Protein 7PUZ (pdb70)

Sequence (148 aa):
IRAKSREVELTQQFLNEFNAFKAQLEKHSSEELASALKANEQALLAKQSNEVALLSMKQVEEFTKILSEKLDQERQGRLSKLEALNGSVQELAEAVDQVDTLVMKSEVLSQLSLLTTLLKNKLHAESSVKIDSELARLKTLCDILPLE

Secondary structure (DSSP, 8-state):
-HHHHHHHHHHHHHHHHHHHHHHHHHHHHHHHHHHHHHHHHHHHHHHHHHHHHHHHHHHHHHHHHHHHHHHHHHHHHHHHHHHHHHHHHHHHHHHHHH-SS--B-HHHHHHHHHHHHHHHHHT----SGGGTTHHHHHHHHHHS-B--

Foldseek 3Di:
DVVVVVVVVVVVVCVVVVVVVVVVVVVVVVVVVVVVVVVVVVVVVVVVVVVVVVVVVVVVVVVVVVVVVVCVVVVVVLVVLVVVLVVLVVVQVVVVVPDPDAWWDVVLVVVLVVLVVVLVVVPPDPDPSVCSVVSVVNVVSSVRTTDD

Organism: Lachancea thermotolerans (strain ATCC 56472 / CBS 6340 / NRRL Y-8284) (NCBI:txid559295)

InterPro domains:
  IPR019133 MICOS complex subunit MIC60 [PF09731] (192-521)
  IPR019133 MICOS complex subunit MIC60 [PTHR15415] (131-525)

Nearest PDB structures (foldseek):
  7puz-assembly1_A  TM=1.007E+00  e=2.134E-18  Lachancea thermotolerans CBS 6340

B-factor: mean 94.43, std 21.51, range [52.5, 163.54]

Radius of gyration: 43.24 Å; Cα contacts (8 Å, |Δi|>4): 40; chains: 1; bounding box: 38×50×133 Å

Structure (mmCIF, N/CA/C/O backbone):
data_7PUZ
#
_entry.id   7PUZ
#
_cell.length_a   54.194
_cell.length_b   54.194
_cell.length_c   134.042
_cell.angle_alpha   90.000
_cell.angle_beta   90.000
_cell.angle_gamma   90.000
#
_symmetry.space_group_name_H-M   'P 4 21 2'
#
loop_
_atom_site.group_PDB
_atom_site.id
_atom_site.type_symbol
_atom_site.label_atom_id
_atom_site.label_alt_id
_atom_site.label_comp_id
_atom_site.label_asym_id
_atom_site.label_entity_id
_atom_site.label_seq_id
_atom_site.pdbx_PDB_ins_code
_atom_site.Cartn_x
_atom_site.Cartn_y
_atom_site.Cartn_z
_atom_site.occupancy
_atom_site.B_iso_or_equiv
_atom_site.auth_seq_id
_atom_site.auth_comp_id
_atom_site.auth_asym_id
_atom_site.auth_atom_id
_atom_site.pdbx_PDB_model_num
ATOM 1 N N . ILE A 1 30 ? 67.200 26.475 -1.492 1.00 124.83 235 ILE A N 1
ATOM 2 C CA . ILE A 1 30 ? 66.701 27.803 -1.149 1.00 125.12 235 ILE A CA 1
ATOM 3 C C . ILE A 1 30 ? 65.489 27.696 -0.227 1.00 125.85 235 ILE A C 1
ATOM 4 O O . ILE A 1 30 ? 65.613 27.810 0.993 1.00 126.95 235 ILE A O 1
ATOM 6 N N . ARG A 1 31 ? 64.311 27.479 -0.823 1.00 118.10 236 ARG A N 1
ATOM 7 C CA . ARG A 1 31 ? 63.102 27.264 -0.034 1.00 115.49 236 ARG A CA 1
ATOM 8 C C . ARG A 1 31 ? 63.069 25.870 0.582 1.00 108.55 236 ARG A C 1
ATOM 9 O O . ARG A 1 31 ? 62.477 25.684 1.653 1.00 111.56 236 ARG A O 1
ATOM 11 N N . ALA A 1 32 ? 63.695 24.888 -0.074 1.00 97.61 237 ALA A N 1
ATOM 12 C CA . ALA A 1 32 ? 63.854 23.575 0.543 1.00 92.31 237 ALA A CA 1
ATOM 13 C C . ALA A 1 32 ? 64.674 23.672 1.825 1.00 87.11 237 ALA A C 1
ATOM 14 O O . ALA A 1 32 ? 64.339 23.045 2.838 1.00 92.45 237 ALA A O 1
ATOM 16 N N . LYS A 1 33 ? 65.746 24.470 1.808 1.00 82.03 238 LYS A N 1
ATOM 17 C CA . LYS A 1 33 ? 66.556 24.647 3.010 1.00 76.81 238 LYS A CA 1
ATOM 18 C C . LYS A 1 33 ? 65.802 25.427 4.081 1.00 78.51 238 LYS A C 1
ATOM 19 O O . LYS A 1 33 ? 65.934 25.136 5.276 1.00 78.31 238 LYS A O 1
ATOM 25 N N . SER A 1 34 ? 65.014 26.426 3.677 1.00 80.65 239 SER A N 1
ATOM 26 C CA . SER A 1 34 ? 64.205 27.165 4.640 1.00 84.39 239 SER A CA 1
ATOM 27 C C . SER A 1 34 ? 63.198 26.246 5.321 1.00 83.82 239 SER A C 1
ATOM 28 O O . SER A 1 34 ? 63.014 26.303 6.545 1.00 87.64 239 SER A O 1
ATOM 31 N N . ARG A 1 35 ? 62.557 25.372 4.544 1.00 79.78 240 ARG A N 1
ATOM 32 C CA . ARG A 1 35 ? 61.624 24.413 5.123 1.00 78.33 240 ARG A CA 1
ATOM 33 C C . ARG A 1 35 ? 62.345 23.413 6.017 1.00 76.73 240 ARG A C 1
ATOM 34 O O . ARG A 1 35 ? 61.821 23.023 7.068 1.00 79.50 240 ARG A O 1
ATOM 42 N N . GLU A 1 36 ? 63.548 22.985 5.619 1.00 71.76 241 GLU A N 1
ATOM 43 C CA . GLU A 1 36 ? 64.327 22.089 6.468 1.00 69.31 241 GLU A CA 1
ATOM 44 C C . GLU A 1 36 ? 64.639 22.739 7.807 1.00 66.65 241 GLU A C 1
ATOM 45 O O . GLU A 1 36 ? 64.534 22.093 8.854 1.00 67.22 241 GLU A O 1
ATOM 51 N N . VAL A 1 37 ? 65.022 24.016 7.794 1.00 64.08 242 VAL A N 1
ATOM 52 C CA . VAL A 1 37 ? 65.324 24.719 9.038 1.00 63.29 242 VAL A CA 1
ATOM 53 C C . VAL A 1 37 ? 64.074 24.848 9.902 1.00 66.55 242 VAL A C 1
ATOM 54 O O . VAL A 1 37 ? 64.116 24.619 11.119 1.00 66.93 242 VAL A O 1
ATOM 58 N N . GLU A 1 38 ? 62.942 25.211 9.291 1.00 68.38 243 GLU A N 1
ATOM 59 C CA . GLU A 1 38 ? 61.701 25.336 10.052 1.00 72.31 243 GLU A CA 1
ATOM 60 C C . GLU A 1 38 ? 61.325 24.009 10.707 1.00 68.52 243 GLU A C 1
ATOM 61 O O . GLU A 1 38 ? 60.988 23.958 11.900 1.00 68.62 243 GLU A O 1
ATOM 67 N N . LEU A 1 39 ? 61.404 22.915 9.945 1.00 64.51 244 LEU A N 1
ATOM 68 C CA . LEU A 1 39 ? 61.043 21.608 10.484 1.00 61.82 244 LEU A CA 1
ATOM 69 C C . LEU A 1 39 ? 62.033 21.145 11.551 1.00 60.10 244 LEU A C 1
ATOM 70 O O . LEU A 1 39 ? 61.635 20.525 12.544 1.00 60.95 244 LEU A O 1
ATOM 75 N N . THR A 1 40 ? 63.327 21.419 11.360 1.00 57.16 245 THR A N 1
ATOM 76 C CA . THR A 1 40 ? 64.315 21.074 12.377 1.00 57.78 245 THR A CA 1
ATOM 77 C C . THR A 1 40 ? 64.036 21.820 13.673 1.00 61.01 245 THR A C 1
ATOM 78 O O . THR A 1 40 ? 64.158 21.255 14.765 1.00 60.77 245 THR A O 1
ATOM 82 N N . GLN A 1 41 ? 63.645 23.088 13.566 1.00 64.94 246 GLN A N 1
ATOM 83 C CA . GLN A 1 41 ? 63.301 23.866 14.748 1.00 68.74 246 GLN A CA 1
ATOM 84 C C . GLN A 1 41 ? 62.096 23.266 15.464 1.00 70.60 246 GLN A C 1
ATOM 85 O O . GLN A 1 41 ? 62.099 23.101 16.696 1.00 70.72 246 GLN A O 1
ATOM 91 N N . GLN A 1 42 ? 61.048 22.938 14.700 1.00 72.34 247 GLN A N 1
ATOM 92 C CA . GLN A 1 42 ? 59.865 22.328 15.300 1.00 74.54 247 GLN A CA 1
ATOM 93 C C . GLN A 1 42 ? 60.213 21.015 15.988 1.00 69.48 247 GLN A C 1
ATOM 94 O O . GLN A 1 42 ? 59.744 20.748 17.101 1.00 71.79 247 GLN A O 1
ATOM 100 N N . PHE A 1 43 ? 61.037 20.185 15.345 1.00 64.98 248 PHE A N 1
ATOM 101 C CA . PHE A 1 43 ? 61.409 18.915 15.955 1.00 63.23 248 PHE A CA 1
ATOM 102 C C . PHE A 1 43 ? 62.260 19.126 17.199 1.00 62.48 248 PHE A C 1
ATOM 103 O O . PHE A 1 43 ? 62.120 18.385 18.174 1.00 63.57 248 PHE A O 1
ATOM 111 N N . LEU A 1 44 ? 63.147 20.122 17.187 1.00 60.81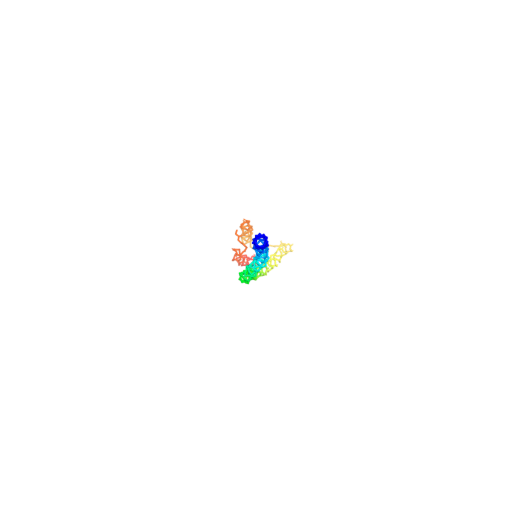 249 LEU A N 1
ATOM 112 C CA . LEU A 1 44 ? 63.937 20.419 18.377 1.00 60.54 249 LEU A CA 1
ATOM 113 C C . LEU A 1 44 ? 63.035 20.748 19.555 1.00 61.29 249 LEU A C 1
ATOM 114 O O . LEU A 1 44 ? 63.184 20.184 20.650 1.00 61.62 249 LEU A O 1
ATOM 119 N N . ASN A 1 45 ? 62.084 21.660 19.342 1.00 62.51 250 ASN A N 1
ATOM 120 C CA . ASN A 1 45 ? 61.201 22.059 20.433 1.00 63.62 250 ASN A CA 1
ATOM 121 C C . ASN A 1 45 ? 60.333 20.896 20.902 1.00 65.99 250 ASN A C 1
ATOM 122 O O . ASN A 1 45 ? 60.204 20.665 22.111 1.00 66.11 250 ASN A O 1
ATOM 127 N N . GLU A 1 46 ? 59.736 20.148 19.967 1.00 66.67 251 GLU A N 1
ATOM 128 C CA . GLU A 1 46 ? 58.909 19.014 20.367 1.00 69.06 251 GLU A CA 1
ATOM 129 C C . GLU A 1 46 ? 59.726 17.953 21.091 1.00 70.45 251 GLU A C 1
ATOM 130 O O . GLU A 1 46 ? 59.233 17.342 22.046 1.00 72.92 251 GLU A O 1
ATOM 136 N N . PHE A 1 47 ? 60.977 17.731 20.679 1.00 71.08 252 PHE A N 1
ATOM 137 C CA . PHE A 1 47 ? 61.785 16.711 21.333 1.00 73.24 252 PHE A CA 1
ATOM 138 C C . PHE A 1 47 ? 62.165 17.131 22.739 1.00 74.22 252 PHE A C 1
ATOM 139 O O . PHE A 1 47 ? 62.150 16.309 23.655 1.00 76.28 252 PHE A O 1
ATOM 147 N N . ASN A 1 48 ? 62.521 18.401 22.934 1.00 74.14 253 ASN A N 1
ATOM 148 C CA . ASN A 1 48 ? 62.854 18.832 24.286 1.00 77.04 253 ASN A CA 1
ATOM 149 C C . ASN A 1 48 ? 61.623 18.846 25.182 1.00 76.87 253 ASN A C 1
ATOM 150 O O . ASN A 1 48 ? 61.731 18.561 26.383 1.00 76.60 253 ASN A O 1
ATOM 155 N N . ALA A 1 49 ? 60.447 19.145 24.623 1.00 73.91 254 ALA A N 1
ATOM 156 C CA . ALA A 1 49 ? 59.220 19.039 25.405 1.00 72.31 254 ALA A CA 1
ATOM 157 C C . ALA A 1 49 ? 58.970 17.597 25.837 1.00 70.26 254 ALA A C 1
ATOM 158 O O . ALA A 1 49 ? 58.715 17.327 27.019 1.00 72.68 254 ALA A O 1
ATOM 160 N N . PHE A 1 50 ? 59.038 16.657 24.888 1.00 69.71 255 PHE A N 1
ATOM 161 C CA . PHE A 1 50 ? 58.870 15.244 25.218 1.00 71.61 255 PHE A CA 1
ATOM 162 C C . PHE A 1 50 ? 59.909 14.786 26.234 1.00 73.30 255 PHE A C 1
ATOM 163 O O . PHE A 1 50 ? 59.608 13.992 27.135 1.00 76.39 255 PHE A O 1
ATOM 171 N N . LYS A 1 51 ? 61.137 15.293 26.109 1.00 72.92 256 LYS A N 1
ATOM 172 C CA . LYS A 1 51 ? 62.222 14.892 26.995 1.00 74.22 256 LYS A CA 1
ATOM 173 C C . LYS A 1 51 ? 61.957 15.350 28.420 1.00 76.73 256 LYS A C 1
ATOM 174 O O . LYS A 1 51 ? 62.046 14.558 29.367 1.00 79.85 256 LYS A O 1
ATOM 180 N N . ALA A 1 52 ? 61.636 16.635 28.589 1.00 77.00 257 ALA A N 1
ATOM 181 C CA . ALA A 1 52 ? 61.311 17.142 29.916 1.00 78.01 257 ALA A CA 1
ATOM 182 C C . ALA A 1 52 ? 60.103 16.428 30.499 1.00 78.82 257 ALA A C 1
ATOM 183 O O . ALA A 1 52 ? 60.081 16.130 31.697 1.00 81.14 257 ALA A O 1
ATOM 185 N N . GLN A 1 53 ? 59.105 16.122 29.669 1.00 81.63 258 GLN A N 1
ATOM 186 C CA . GLN A 1 53 ? 57.916 15.440 30.163 1.00 86.53 258 GLN A CA 1
ATOM 187 C C . GLN A 1 53 ? 58.262 14.053 30.694 1.00 86.71 258 GLN A C 1
ATOM 188 O O . GLN A 1 53 ? 57.871 13.682 31.811 1.00 87.51 258 GLN A O 1
ATOM 194 N N . LEU A 1 54 ? 59.000 13.271 29.900 1.00 85.74 259 LEU A N 1
ATOM 195 C CA . LEU A 1 54 ? 59.368 11.920 30.312 1.00 85.77 259 LEU A CA 1
ATOM 196 C C . LEU A 1 54 ? 60.228 11.947 31.570 1.00 85.37 259 LEU A C 1
ATOM 197 O O . LEU A 1 54 ? 60.012 11.161 32.504 1.00 87.73 259 LEU A O 1
ATOM 202 N N . GLU A 1 55 ? 61.204 12.860 31.615 1.00 85.50 260 GLU A N 1
ATOM 203 C CA . GLU A 1 55 ? 62.074 12.942 32.782 1.00 88.36 260 GLU A CA 1
ATOM 204 C C . GLU A 1 55 ? 61.290 13.335 34.027 1.00 92.25 260 GLU A C 1
ATOM 205 O O . GLU A 1 55 ? 61.507 12.771 35.105 1.00 93.65 260 GLU A O 1
ATOM 211 N N . LYS A 1 56 ? 60.359 14.285 33.895 1.00 93.56 261 LYS A N 1
ATOM 212 C CA . LYS A 1 56 ? 59.579 14.711 35.049 1.00 96.33 261 LYS A CA 1
ATOM 213 C C . LYS A 1 56 ? 58.703 13.583 35.569 1.00 97.13 261 LYS A C 1
ATOM 214 O O . LYS A 1 56 ? 58.620 13.372 36.783 1.00 97.76 261 LYS A O 1
ATOM 220 N N . HIS A 1 57 ? 58.048 12.839 34.675 1.00 98.19 262 HIS A N 1
ATOM 221 C CA . HIS A 1 57 ? 57.185 11.759 35.147 1.00 100.82 262 HIS A CA 1
ATOM 222 C C . HIS A 1 57 ? 57.993 10.636 35.788 1.00 98.89 262 HIS A C 1
ATOM 223 O O . HIS A 1 57 ? 57.582 10.078 36.818 1.00 99.70 262 HIS A O 1
ATOM 230 N N . SER A 1 58 ? 59.149 10.301 35.207 1.00 94.81 263 SER A N 1
ATOM 231 C CA . SER A 1 58 ? 60.011 9.295 35.817 1.00 93.00 263 SER A CA 1
ATOM 232 C C . SER A 1 58 ? 60.457 9.733 37.207 1.00 93.11 263 SER A C 1
ATOM 233 O O . S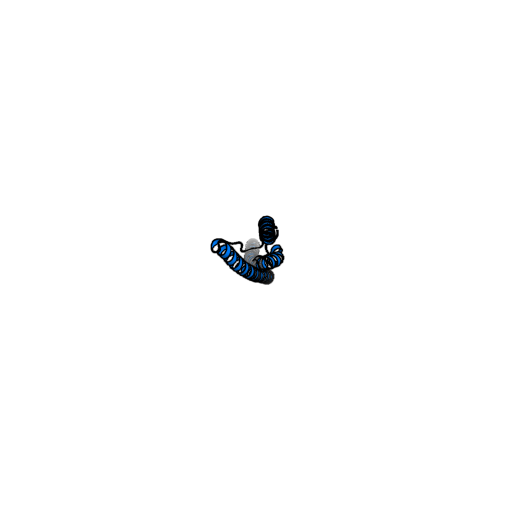ER A 1 58 ? 60.391 8.958 38.171 1.00 90.83 263 SER A O 1
ATOM 236 N N . SER A 1 59 ? 60.907 10.986 37.325 1.00 92.31 264 SER A N 1
ATOM 237 C CA . SER A 1 59 ? 61.355 11.506 38.610 1.00 94.16 264 SER A CA 1
ATOM 238 C C . SER A 1 59 ? 60.224 11.507 39.630 1.00 94.82 264 SER A C 1
ATOM 239 O O . SER A 1 59 ? 60.437 11.169 40.799 1.00 98.55 264 SER A O 1
ATOM 242 N N . GLU A 1 60 ? 59.005 11.849 39.203 1.00 99.10 265 GLU A N 1
ATOM 243 C CA . GLU A 1 60 ? 57.882 11.916 40.135 1.00 100.26 265 GLU A CA 1
ATOM 244 C C . GLU A 1 60 ? 57.491 10.532 40.642 1.00 103.23 265 GLU A C 1
ATOM 245 O O . GLU A 1 60 ? 57.253 10.346 41.844 1.00 106.04 265 GLU A O 1
ATOM 251 N N . GLU A 1 61 ? 57.405 9.545 39.746 1.00 105.29 266 GLU A N 1
ATOM 252 C CA . GLU A 1 61 ? 57.037 8.207 40.204 1.00 107.69 266 GLU A CA 1
ATOM 253 C C . GLU A 1 61 ? 58.128 7.609 41.089 1.00 107.14 266 GLU A C 1
ATOM 254 O O . GLU A 1 61 ? 57.829 6.950 42.100 1.00 106.21 266 GLU A O 1
ATOM 260 N N . LEU A 1 62 ? 59.401 7.850 40.749 1.00 105.82 267 LEU A N 1
ATOM 261 C CA . LEU A 1 62 ? 60.479 7.371 41.607 1.00 105.81 267 LEU A CA 1
ATOM 262 C C . LEU A 1 62 ? 60.445 8.066 42.961 1.00 103.65 267 LEU A C 1
ATOM 263 O O . LEU A 1 62 ? 60.747 7.451 43.989 1.00 106.98 267 LEU A O 1
ATOM 268 N N . ALA A 1 63 ? 60.072 9.348 42.984 1.00 101.52 268 ALA A N 1
ATOM 269 C CA . ALA A 1 63 ? 59.945 10.063 44.248 1.00 101.30 268 ALA A CA 1
ATOM 270 C C . ALA A 1 63 ? 58.832 9.475 45.104 1.00 101.50 268 ALA A C 1
ATOM 271 O O . ALA A 1 63 ? 58.992 9.332 46.320 1.00 103.30 268 ALA A O 1
ATOM 273 N N . SER A 1 64 ? 57.696 9.138 44.490 1.00 98.97 269 SER A N 1
ATOM 274 C CA . SER A 1 64 ? 56.620 8.490 45.238 1.00 97.60 269 SER A CA 1
ATOM 275 C C . SER A 1 64 ? 57.095 7.179 45.851 1.00 96.61 269 SER A C 1
ATOM 276 O O . SER A 1 64 ? 56.872 6.915 47.043 1.00 96.68 269 SER A O 1
ATOM 279 N N . ALA A 1 65 ? 57.763 6.346 45.048 1.00 94.93 270 ALA A N 1
ATOM 280 C CA . ALA A 1 65 ? 58.262 5.073 45.561 1.00 95.24 270 ALA A CA 1
ATOM 281 C C . ALA A 1 65 ? 59.261 5.285 46.696 1.00 94.02 270 ALA A C 1
ATOM 282 O O . ALA A 1 65 ? 59.173 4.637 47.747 1.00 94.29 270 ALA A O 1
ATOM 284 N N . LEU A 1 66 ? 60.209 6.209 46.511 1.00 92.91 271 LEU A N 1
ATOM 285 C CA . LEU A 1 66 ? 61.238 6.436 47.521 1.00 93.02 271 LEU A CA 1
ATOM 286 C C . LEU A 1 66 ? 60.650 7.016 48.802 1.00 95.08 271 LEU A C 1
ATOM 287 O O . LEU A 1 66 ? 61.109 6.691 49.902 1.00 96.19 271 LEU A O 1
ATOM 292 N N . LYS A 1 67 ? 59.636 7.874 48.685 1.00 96.63 272 LYS A N 1
ATOM 293 C CA . LYS A 1 67 ? 59.033 8.463 49.874 1.00 99.53 272 LYS A CA 1
ATOM 294 C C . LYS A 1 67 ? 58.250 7.419 50.659 1.00 97.71 272 LYS A C 1
ATOM 295 O O . LYS A 1 67 ? 58.349 7.351 51.892 1.00 94.47 272 LYS A O 1
ATOM 301 N N . ALA A 1 68 ? 57.467 6.590 49.961 1.00 96.58 273 ALA A N 1
ATOM 302 C CA . ALA A 1 68 ? 56.802 5.488 50.648 1.00 96.12 273 ALA A CA 1
ATOM 303 C C . ALA A 1 68 ? 57.814 4.547 51.292 1.00 94.47 273 ALA A C 1
ATOM 304 O O . ALA A 1 68 ? 57.570 4.023 52.385 1.00 96.90 273 ALA A O 1
ATOM 306 N N . ASN A 1 69 ? 58.967 4.347 50.650 1.00 95.68 274 ASN A N 1
ATOM 307 C CA . ASN A 1 69 ? 59.990 3.474 51.218 1.00 99.25 274 ASN A CA 1
ATOM 308 C C . ASN A 1 69 ? 60.605 4.081 52.474 1.00 103.79 274 ASN A C 1
ATOM 309 O O . ASN A 1 69 ? 60.827 3.379 53.468 1.00 108.81 274 ASN A O 1
ATOM 314 N N . GLU A 1 70 ? 60.885 5.387 52.451 1.00 106.69 275 GLU A N 1
ATOM 315 C CA . GLU A 1 70 ? 61.441 6.033 53.635 1.00 109.95 275 GLU A CA 1
ATOM 316 C C . GLU A 1 70 ? 60.442 6.023 54.784 1.00 110.84 275 GLU A C 1
ATOM 317 O O . GLU A 1 70 ? 60.831 5.854 55.947 1.00 111.27 275 GLU A O 1
ATOM 323 N N . GLN A 1 71 ? 59.149 6.156 54.477 1.00 109.51 276 GLN A N 1
ATOM 324 C CA . GLN A 1 71 ? 58.141 6.114 55.531 1.00 108.76 276 GLN A CA 1
ATOM 325 C C . GLN A 1 71 ? 58.005 4.710 56.107 1.00 106.17 276 GLN A C 1
ATOM 326 O O . GLN A 1 71 ? 57.869 4.546 57.325 1.00 105.14 276 GLN A O 1
ATOM 332 N N . ALA A 1 72 ? 58.050 3.685 55.251 1.00 105.02 277 ALA A N 1
ATOM 333 C CA . ALA A 1 72 ? 58.020 2.313 55.748 1.00 104.18 277 ALA A CA 1
ATOM 334 C C . ALA A 1 72 ? 59.239 2.013 56.610 1.00 99.11 277 ALA A C 1
ATOM 335 O O . ALA A 1 72 ? 59.132 1.324 57.633 1.00 102.53 277 ALA A O 1
ATOM 337 N N . LEU A 1 73 ? 60.406 2.530 56.219 1.00 95.27 278 LEU A N 1
ATOM 338 C CA . LEU A 1 73 ? 61.611 2.319 57.013 1.00 95.51 278 LEU A CA 1
ATOM 339 C C . LEU A 1 73 ? 61.510 3.013 58.368 1.00 95.30 278 LEU A C 1
ATOM 340 O O . LEU A 1 73 ? 61.894 2.439 59.397 1.00 98.80 278 LEU A O 1
ATOM 345 N N . LEU A 1 74 ? 61.002 4.249 58.385 1.00 92.62 279 LEU A N 1
ATOM 346 C CA . LEU A 1 74 ? 60.790 4.943 59.651 1.00 91.64 279 LEU A CA 1
ATOM 347 C C . LEU A 1 74 ? 59.812 4.182 60.535 1.00 93.90 279 LEU A C 1
ATOM 348 O O . LEU A 1 74 ? 60.013 4.085 61.751 1.00 92.42 279 LEU A O 1
ATOM 353 N N . ALA A 1 75 ? 58.752 3.627 59.941 1.00 93.41 280 ALA A N 1
ATOM 354 C CA . ALA A 1 75 ? 57.778 2.871 60.723 1.00 94.02 280 ALA A CA 1
ATOM 355 C C . ALA A 1 75 ? 58.393 1.602 61.303 1.00 96.06 280 ALA A C 1
ATOM 356 O O . ALA A 1 75 ? 58.127 1.249 62.458 1.00 96.51 280 ALA A O 1
ATOM 358 N N . LYS A 1 76 ? 59.220 0.905 60.518 1.00 99.44 281 LYS A N 1
ATOM 359 C CA . LYS A 1 76 ? 59.882 -0.295 61.025 1.00 103.23 281 LYS A CA 1
ATOM 360 C C . LYS A 1 76 ? 60.836 0.038 62.169 1.00 107.82 281 LYS A C 1
ATOM 361 O O . LYS A 1 76 ? 60.876 -0.675 63.182 1.00 109.07 281 LYS A O 1
ATOM 367 N N . GLN A 1 77 ? 61.610 1.117 62.029 1.00 108.89 282 GLN A N 1
ATOM 368 C CA . GLN A 1 77 ? 62.520 1.503 63.103 1.00 112.97 282 GLN A CA 1
ATOM 369 C C . GLN A 1 77 ? 61.754 1.945 64.347 1.00 110.21 282 GLN A C 1
ATOM 370 O O . GLN A 1 77 ? 62.178 1.674 65.480 1.00 111.82 282 GLN A O 1
ATOM 376 N N . SER A 1 78 ? 60.614 2.616 64.156 1.00 107.27 283 SER A N 1
ATOM 377 C CA . SER A 1 78 ? 59.757 2.966 65.285 1.00 104.73 283 SER A CA 1
ATOM 378 C C . SER A 1 78 ? 59.257 1.716 65.993 1.00 105.27 283 SER A C 1
ATOM 379 O O . SER A 1 78 ? 59.233 1.655 67.228 1.00 107.65 283 SER A O 1
ATOM 382 N N . ASN A 1 79 ? 58.844 0.708 65.221 1.00 106.04 284 ASN A N 1
ATOM 383 C CA . ASN A 1 79 ? 58.391 -0.542 65.819 1.00 107.21 284 ASN A CA 1
ATOM 384 C C . ASN A 1 79 ? 59.508 -1.211 66.607 1.00 109.03 284 ASN A C 1
ATOM 385 O O . ASN A 1 79 ? 59.268 -1.766 67.683 1.00 109.78 284 ASN A O 1
ATOM 390 N N . GLU A 1 80 ? 60.739 -1.165 66.092 1.00 109.67 285 GLU A N 1
ATOM 391 C CA . GLU A 1 80 ? 61.856 -1.783 66.805 1.00 111.85 285 GLU A CA 1
ATOM 392 C C . GLU A 1 80 ? 62.135 -1.067 68.126 1.00 109.33 285 GLU A C 1
ATOM 393 O O . GLU A 1 80 ? 62.324 -1.709 69.172 1.00 107.87 285 GLU A O 1
ATOM 399 N N . VAL A 1 81 ? 62.168 0.269 68.096 1.00 104.69 286 VAL A N 1
ATOM 400 C CA . VAL A 1 81 ? 62.390 1.034 69.323 1.00 102.84 286 VAL A CA 1
ATOM 401 C C . VAL A 1 81 ? 61.280 0.760 70.334 1.00 103.26 286 VAL A C 1
ATOM 402 O O . VAL A 1 81 ? 61.538 0.561 71.534 1.00 105.88 286 VAL A O 1
ATOM 406 N N . ALA A 1 82 ? 60.029 0.734 69.865 1.00 101.84 287 ALA A N 1
ATOM 407 C CA . ALA A 1 82 ? 58.908 0.456 70.757 1.00 102.67 287 ALA A CA 1
ATOM 408 C C . ALA A 1 82 ? 58.990 -0.956 71.324 1.00 106.65 287 ALA A C 1
ATOM 409 O O . ALA A 1 82 ? 58.653 -1.176 72.488 1.00 108.94 287 ALA A O 1
ATOM 411 N N . LEU A 1 83 ? 59.455 -1.920 70.526 1.00 113.24 288 LEU A N 1
ATOM 412 C CA . LEU A 1 83 ? 59.579 -3.293 71.007 1.00 111.62 288 LEU A CA 1
ATOM 413 C C . LEU A 1 83 ? 60.638 -3.398 72.100 1.00 112.93 288 LEU A C 1
ATOM 414 O O . LEU A 1 83 ? 60.458 -4.130 73.082 1.00 112.00 288 LEU A O 1
ATOM 419 N N . LEU A 1 84 ? 61.744 -2.666 71.954 1.00 113.15 289 LEU A N 1
ATOM 420 C CA . LEU A 1 84 ? 62.758 -2.650 73.010 1.00 113.37 289 LEU A CA 1
ATOM 421 C C . LEU A 1 84 ? 62.203 -2.033 74.293 1.00 109.71 289 LEU A C 1
ATOM 422 O O . LEU A 1 84 ? 62.266 -2.639 75.380 1.00 112.71 289 LEU A O 1
ATOM 427 N N . SER A 1 85 ? 61.650 -0.820 74.184 1.00 107.18 290 SER A N 1
ATOM 428 C CA . SER A 1 85 ? 61.054 -0.176 75.352 1.00 106.33 290 SER A CA 1
ATOM 429 C C . SER A 1 85 ? 59.952 -1.032 75.961 1.00 108.38 290 SER A C 1
ATOM 430 O O . SER A 1 85 ? 59.719 -0.977 77.176 1.00 108.66 290 SER A O 1
ATOM 433 N N . MET A 1 86 ? 59.293 -1.858 75.147 1.00 111.12 291 MET A N 1
ATOM 434 C CA . MET A 1 86 ? 58.200 -2.674 75.647 1.00 112.93 291 MET A CA 1
ATOM 435 C C . MET A 1 86 ? 58.687 -3.934 76.335 1.00 116.74 291 MET A C 1
ATOM 436 O O . MET A 1 86 ? 58.056 -4.379 77.292 1.00 115.11 291 MET A O 1
ATOM 441 N N . LYS A 1 87 ? 59.795 -4.517 75.880 1.00 120.15 292 LYS A N 1
ATOM 442 C CA . LYS A 1 87 ? 60.45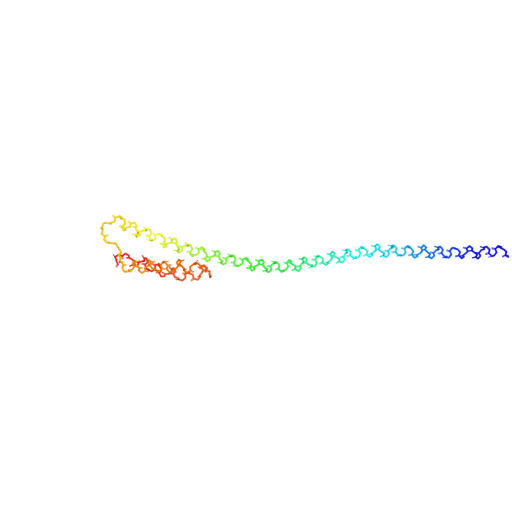1 -5.535 76.694 1.00 122.85 292 LYS A CA 1
ATOM 443 C C . LYS A 1 87 ? 60.803 -4.972 78.067 1.00 120.06 292 LYS A C 1
ATOM 444 O O . LYS A 1 87 ? 60.563 -5.619 79.099 1.00 121.08 292 LYS A O 1
ATOM 446 N N . GLN A 1 88 ? 61.330 -3.743 78.098 1.00 118.98 293 GLN A N 1
ATOM 447 C CA . GLN A 1 88 ? 61.662 -3.109 79.376 1.00 117.92 293 GLN A CA 1
ATOM 448 C C . GLN A 1 88 ? 60.429 -2.967 80.271 1.00 114.08 293 GLN A C 1
ATOM 449 O O . GLN A 1 88 ? 60.413 -3.430 81.425 1.00 114.97 293 GLN A O 1
ATOM 455 N N . VAL A 1 89 ? 59.390 -2.308 79.755 1.00 112.07 294 VAL A N 1
ATOM 456 C CA . VAL A 1 89 ? 58.185 -2.068 80.542 1.00 108.98 294 VAL A CA 1
ATOM 457 C C . VAL A 1 89 ? 57.501 -3.379 80.913 1.00 108.83 294 VAL A C 1
ATOM 458 O O . VAL A 1 89 ? 56.905 -3.491 81.990 1.00 111.21 294 VAL A O 1
ATOM 462 N N . GLU A 1 90 ? 57.587 -4.395 80.052 1.00 113.21 295 GLU A N 1
ATOM 463 C CA . GLU A 1 90 ? 57.017 -5.698 80.368 1.00 115.82 295 GLU A CA 1
ATOM 464 C C . GLU A 1 90 ? 57.714 -6.315 81.568 1.00 118.51 295 GLU A C 1
ATOM 465 O O . GLU A 1 90 ? 57.054 -6.820 82.484 1.00 116.53 295 GLU A O 1
ATOM 471 N N . GLU A 1 91 ? 59.049 -6.266 81.594 1.00 121.62 296 GLU A N 1
ATOM 472 C CA . GLU A 1 91 ? 59.770 -6.776 82.756 1.00 122.84 296 GLU A CA 1
ATOM 473 C C . GLU A 1 91 ? 59.379 -6.020 84.024 1.00 116.64 296 GLU A C 1
ATOM 474 O O . GLU A 1 91 ? 59.132 -6.635 85.072 1.00 115.55 296 GLU A O 1
ATOM 480 N N . PHE A 1 92 ? 59.316 -4.687 83.947 1.00 109.94 297 PHE A N 1
ATOM 481 C CA . PHE A 1 92 ? 58.948 -3.906 85.130 1.00 102.87 297 PHE A CA 1
ATOM 482 C C . PHE A 1 92 ? 57.567 -4.299 85.637 1.00 97.38 297 PHE A C 1
ATOM 483 O O . PHE A 1 92 ? 57.391 -4.631 86.819 1.00 97.93 297 PHE A O 1
ATOM 491 N N . THR A 1 93 ? 56.567 -4.252 84.754 1.00 94.99 298 THR A N 1
ATOM 492 C CA . THR A 1 93 ? 55.197 -4.519 85.172 1.00 93.14 298 THR A CA 1
ATOM 493 C C . THR A 1 93 ? 55.051 -5.954 85.674 1.00 94.19 298 THR A C 1
ATOM 494 O O . THR A 1 93 ? 54.289 -6.217 86.613 1.00 92.90 298 THR A O 1
ATOM 498 N N . LYS A 1 94 ? 55.831 -6.884 85.111 1.00 99.66 299 LYS A N 1
ATOM 499 C CA . LYS A 1 94 ? 55.759 -8.276 85.540 1.00 102.35 299 LYS A CA 1
ATOM 500 C C . LYS A 1 94 ? 56.309 -8.448 86.948 1.00 104.20 299 LYS A C 1
ATOM 501 O O . LYS A 1 94 ? 55.673 -9.093 87.793 1.00 106.66 299 LYS A O 1
ATOM 503 N N . ILE A 1 95 ? 57.500 -7.903 87.221 1.00 103.79 300 ILE A N 1
ATOM 504 C CA . ILE A 1 95 ? 58.043 -8.095 88.564 1.00 104.13 300 ILE A CA 1
ATOM 505 C C . ILE A 1 95 ? 57.196 -7.353 89.593 1.00 99.94 300 ILE A C 1
ATOM 506 O O . ILE A 1 95 ? 57.043 -7.825 90.726 1.00 96.54 300 ILE A O 1
ATOM 511 N N . LEU A 1 96 ? 56.586 -6.221 89.216 1.00 96.36 301 LEU A N 1
ATOM 512 C CA . LEU A 1 96 ? 55.701 -5.533 90.154 1.00 93.33 301 LEU A CA 1
ATOM 513 C C . LEU A 1 96 ? 54.474 -6.379 90.474 1.00 89.05 301 LEU A C 1
ATOM 514 O O . LEU A 1 96 ? 54.084 -6.514 91.644 1.00 88.50 301 LEU A O 1
ATOM 519 N N . SER A 1 97 ? 53.840 -6.946 89.442 1.00 89.32 302 SER A N 1
ATOM 520 C CA . SER A 1 97 ? 52.658 -7.767 89.675 1.00 90.26 302 SER A CA 1
ATOM 521 C C . SER A 1 97 ? 52.996 -9.004 90.500 1.00 94.56 302 SER A C 1
ATOM 522 O O . SER A 1 97 ? 52.225 -9.395 91.384 1.00 95.21 302 SER A O 1
ATOM 525 N N . GLU A 1 98 ? 54.152 -9.625 90.242 1.00 101.57 303 GLU A N 1
ATOM 526 C CA . GLU A 1 98 ? 54.549 -10.792 91.029 1.00 107.61 303 GLU A CA 1
ATOM 527 C C . GLU A 1 98 ? 54.817 -10.416 92.482 1.00 109.84 303 GLU A C 1
ATOM 528 O O . GLU A 1 98 ? 54.455 -11.162 93.400 1.00 110.95 303 GLU A O 1
ATOM 534 N N . LYS A 1 99 ? 55.449 -9.261 92.708 1.00 110.52 304 LYS A N 1
ATOM 535 C CA . LYS A 1 99 ? 55.686 -8.774 94.064 1.00 111.64 304 LYS A CA 1
ATOM 536 C C . LYS A 1 99 ? 54.373 -8.571 94.814 1.00 108.62 304 LYS A C 1
ATOM 537 O O . LYS A 1 99 ? 54.215 -9.013 95.963 1.00 107.71 304 LYS A O 1
ATOM 543 N N . LEU A 1 100 ? 53.414 -7.903 94.167 1.00 106.86 305 LEU A N 1
ATOM 544 C CA . LEU A 1 100 ? 52.125 -7.663 94.807 1.00 103.75 305 LEU A CA 1
ATOM 545 C C . LEU A 1 100 ? 51.386 -8.969 95.069 1.00 106.79 305 LEU A C 1
ATOM 546 O O . LEU A 1 100 ? 50.772 -9.135 96.126 1.00 105.61 305 LEU A O 1
ATOM 551 N N . ASP A 1 101 ? 51.439 -9.911 94.123 1.00 112.56 306 ASP A N 1
ATOM 552 C CA . ASP A 1 101 ? 50.781 -11.199 94.323 1.00 117.28 306 ASP A CA 1
ATOM 553 C C . ASP A 1 101 ? 51.386 -11.945 95.507 1.00 122.89 306 ASP A C 1
ATOM 554 O O . ASP A 1 101 ? 50.658 -12.502 96.339 1.00 122.72 306 ASP A O 1
ATOM 559 N N . GLN A 1 102 ? 52.718 -11.961 95.600 1.00 131.19 307 GLN A N 1
ATOM 560 C CA . GLN A 1 102 ? 53.393 -12.601 96.725 1.00 137.47 307 GLN A CA 1
ATOM 561 C C . GLN A 1 102 ? 52.935 -12.005 98.052 1.00 136.09 307 GLN A C 1
ATOM 562 O O . GLN A 1 102 ? 52.456 -12.723 98.944 1.00 136.23 307 GLN A O 1
ATOM 568 N N . GLU A 1 103 ? 53.077 -10.684 98.201 1.00 129.58 308 GLU A N 1
ATOM 569 C CA . GLU A 1 103 ? 52.741 -10.071 99.482 1.00 125.12 308 GLU A CA 1
ATOM 570 C C . GLU A 1 103 ? 51.252 -10.192 99.791 1.00 121.14 308 GLU A C 1
ATOM 571 O O . GLU A 1 103 ? 50.873 -10.354 100.960 1.00 123.13 308 GLU A O 1
ATOM 577 N N . ARG A 1 104 ? 50.399 -10.168 98.763 1.00 117.03 309 ARG A N 1
ATOM 578 C CA . ARG A 1 104 ? 48.967 -10.296 98.985 1.00 113.36 309 ARG A CA 1
ATOM 579 C C . ARG A 1 104 ? 48.609 -11.690 99.476 1.00 114.78 309 ARG A C 1
ATOM 580 O O . ARG A 1 104 ? 47.813 -11.833 100.408 1.00 113.20 309 ARG A O 1
ATOM 588 N N . GLN A 1 105 ? 49.178 -12.731 98.860 1.00 116.29 310 GLN A N 1
ATOM 589 C CA . GLN A 1 105 ? 48.931 -14.086 99.344 1.00 116.85 310 GLN A CA 1
ATOM 590 C C . GLN A 1 105 ? 49.432 -14.259 100.771 1.00 114.88 310 GLN A C 1
ATOM 591 O O . GLN A 1 105 ? 48.771 -14.902 101.596 1.00 116.46 310 GLN A O 1
ATOM 597 N N . GLY A 1 106 ? 50.593 -13.679 101.088 1.00 115.99 311 GLY A N 1
ATOM 598 C CA . GLY A 1 106 ? 51.105 -13.789 102.448 1.00 113.60 311 GLY A CA 1
ATOM 599 C C . GLY A 1 106 ? 50.183 -13.150 103.472 1.00 109.63 311 GLY A C 1
ATOM 600 O O . GLY A 1 106 ? 49.840 -13.760 104.498 1.00 108.43 311 GLY A O 1
ATOM 601 N N . ARG A 1 107 ? 49.761 -11.910 103.207 1.00 106.80 312 ARG A N 1
ATOM 602 C CA . ARG A 1 107 ? 48.899 -11.232 104.166 1.00 102.68 312 ARG A CA 1
ATOM 603 C C . ARG A 1 107 ? 47.505 -11.851 104.199 1.00 95.06 312 ARG A C 1
ATOM 604 O O . ARG A 1 107 ? 46.849 -11.823 105.245 1.00 93.04 312 ARG A O 1
ATOM 612 N N . LEU A 1 108 ? 47.059 -12.470 103.100 1.00 91.60 313 LEU A N 1
ATOM 613 C CA . LEU A 1 108 ? 45.807 -13.221 103.134 1.00 87.62 313 LEU A CA 1
ATOM 614 C C . LEU A 1 108 ? 45.929 -14.459 104.014 1.00 88.41 313 LEU A C 1
ATOM 615 O O . LEU A 1 108 ? 44.988 -14.816 104.732 1.00 88.36 313 LEU A O 1
ATOM 620 N N . SER A 1 109 ? 47.082 -15.128 103.970 1.00 92.26 314 SER A N 1
ATOM 621 C CA . SER A 1 109 ? 47.295 -16.282 104.835 1.00 94.66 314 SER A CA 1
ATOM 622 C C . SER A 1 109 ? 47.270 -15.872 106.301 1.00 93.88 314 SER A C 1
ATOM 623 O O . SER A 1 109 ? 46.629 -16.532 107.137 1.00 91.80 314 SER A O 1
ATOM 626 N N . LYS A 1 110 ? 47.954 -14.772 106.629 1.00 93.81 315 LYS A N 1
ATOM 627 C CA . LYS A 1 110 ? 47.909 -14.271 108.003 1.00 91.86 315 LYS A CA 1
ATOM 628 C C . LYS A 1 110 ? 46.487 -13.890 108.407 1.00 88.99 315 LYS A C 1
ATOM 629 O O . LYS A 1 110 ? 46.052 -14.175 109.533 1.00 90.41 315 LYS A O 1
ATOM 635 N N . LEU A 1 111 ? 45.743 -13.251 107.497 1.00 90.83 316 LEU A N 1
ATOM 636 C CA . LEU A 1 111 ? 44.362 -12.878 107.788 1.00 89.70 316 LEU A CA 1
ATOM 637 C C . LEU A 1 111 ? 43.503 -14.102 108.066 1.00 94.08 316 LEU A C 1
ATOM 638 O O . LEU A 1 111 ? 42.632 -14.070 108.942 1.00 91.69 316 LEU A O 1
ATOM 643 N N . GLU A 1 112 ? 43.724 -15.187 107.325 1.00 99.45 317 GLU A N 1
ATOM 644 C CA . GLU A 1 112 ? 42.912 -16.381 107.531 1.00 103.71 317 GLU A CA 1
ATOM 645 C C . GLU A 1 112 ? 43.244 -17.069 108.849 1.00 98.89 317 GLU A C 1
ATOM 646 O O . GLU A 1 112 ? 42.340 -17.556 109.537 1.00 96.70 317 GLU A O 1
ATOM 652 N N . ALA A 1 113 ? 44.524 -17.107 109.226 1.00 95.67 318 ALA A N 1
ATOM 653 C CA . ALA A 1 113 ? 44.873 -17.616 110.552 1.00 90.57 318 ALA A CA 1
ATOM 654 C C . ALA A 1 113 ? 44.211 -16.782 111.649 1.00 84.99 318 ALA A C 1
ATOM 655 O O . ALA A 1 113 ? 43.630 -17.323 112.610 1.00 88.13 318 ALA A O 1
ATOM 657 N N . LEU A 1 114 ? 44.278 -15.453 111.512 1.00 78.24 319 LEU A N 1
ATOM 658 C CA . LEU A 1 114 ? 43.647 -14.564 112.482 1.00 71.37 319 LEU A CA 1
ATOM 659 C C . LEU A 1 114 ? 42.148 -14.819 112.573 1.00 70.71 319 LEU A C 1
ATOM 660 O O . LEU A 1 114 ? 41.591 -14.926 113.671 1.00 66.50 319 LEU A O 1
ATOM 665 N N . ASN A 1 115 ? 41.478 -14.895 111.421 1.00 71.62 320 ASN A N 1
ATOM 666 C CA . ASN A 1 115 ? 40.039 -15.127 111.410 1.00 71.38 320 ASN A CA 1
ATOM 667 C C . ASN A 1 115 ? 39.694 -16.470 112.039 1.00 71.42 320 ASN A C 1
ATOM 668 O O . ASN A 1 115 ? 38.713 -16.578 112.781 1.00 72.25 320 ASN A O 1
ATOM 673 N N . GLY A 1 116 ? 40.490 -17.502 111.769 1.00 74.23 321 GLY A N 1
ATOM 674 C CA . GLY A 1 116 ? 40.270 -18.783 112.408 1.00 75.25 321 GLY A CA 1
ATOM 675 C C . GLY A 1 116 ? 40.271 -18.681 113.919 1.00 76.47 321 GLY A C 1
ATOM 676 O O . GLY A 1 116 ? 39.321 -19.120 114.580 1.00 76.46 321 GLY A O 1
ATOM 677 N N . SER A 1 117 ? 41.321 -18.078 114.483 1.00 78.68 322 SER A N 1
ATOM 678 C CA . SER A 1 117 ? 41.385 -18.020 115.943 1.00 78.36 322 SER A CA 1
ATOM 679 C C . SER A 1 117 ? 40.324 -17.085 116.520 1.00 76.25 322 SER A C 1
ATOM 680 O O . SER A 1 117 ? 39.803 -17.337 117.615 1.00 74.58 322 SER A O 1
ATOM 683 N N . VAL A 1 118 ? 39.965 -16.025 115.794 1.00 75.21 323 VAL A N 1
ATOM 684 C CA . VAL A 1 118 ? 38.938 -15.106 116.280 1.00 73.58 323 VAL A CA 1
ATOM 685 C C . VAL A 1 118 ? 37.584 -15.803 116.334 1.00 75.91 323 VAL A C 1
ATOM 686 O O . VAL A 1 118 ? 36.843 -15.684 117.319 1.00 73.32 323 VAL A O 1
ATOM 690 N N . GLN A 1 119 ? 37.236 -16.530 115.268 1.00 82.30 324 GLN A N 1
ATOM 691 C CA . GLN A 1 119 ? 36.002 -17.308 115.271 1.00 86.14 324 GLN A CA 1
ATOM 692 C C . GLN A 1 119 ? 36.010 -18.336 116.392 1.00 85.13 324 GLN A C 1
ATOM 693 O O . GLN A 1 119 ? 34.994 -18.537 117.069 1.00 80.92 324 GLN A O 1
ATOM 699 N N . GLU A 1 120 ? 37.154 -18.992 116.607 1.00 86.90 325 GLU A N 1
ATOM 700 C CA . GLU A 1 120 ? 37.263 -19.974 117.681 1.00 87.09 325 GLU A CA 1
ATOM 701 C C . GLU A 1 120 ? 36.941 -19.343 119.034 1.00 76.16 325 GLU A C 1
ATOM 702 O O . GLU A 1 120 ? 36.134 -19.871 119.810 1.00 76.21 325 GLU A O 1
ATOM 708 N N . LEU A 1 121 ? 37.546 -18.187 119.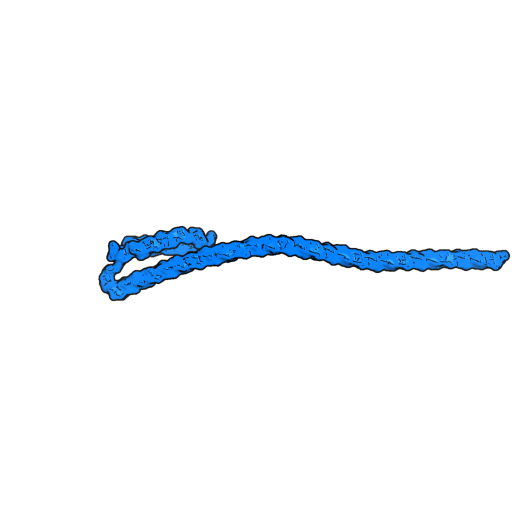315 1.00 70.95 326 LEU A N 1
ATOM 709 C CA . LEU A 1 121 ? 37.341 -17.538 120.609 1.00 64.51 326 LEU A CA 1
ATOM 710 C C . LEU A 1 121 ? 35.909 -17.046 120.767 1.00 63.34 326 LEU A C 1
ATOM 711 O O . LEU A 1 121 ? 35.310 -17.177 121.843 1.00 61.97 326 LEU A O 1
ATOM 716 N N . ALA A 1 122 ? 35.344 -16.460 119.709 1.00 64.12 327 ALA A N 1
ATOM 717 C CA . ALA A 1 122 ? 33.972 -15.973 119.795 1.00 63.20 327 ALA A CA 1
ATOM 718 C C . ALA A 1 122 ? 33.000 -17.121 120.028 1.00 66.80 327 ALA A C 1
ATOM 719 O O . ALA A 1 122 ? 32.045 -16.992 120.804 1.00 63.05 327 ALA A O 1
ATOM 721 N N . GLU A 1 123 ? 33.237 -18.261 119.375 1.00 74.64 328 GLU A N 1
ATOM 722 C CA . GLU A 1 123 ? 32.412 -19.435 119.628 1.00 80.51 328 GLU A CA 1
ATOM 723 C C . GLU A 1 123 ? 32.566 -19.914 121.062 1.00 75.46 328 GLU A C 1
ATOM 724 O O . GLU A 1 123 ? 31.595 -20.364 121.678 1.00 77.23 328 GLU A O 1
ATOM 730 N N . ALA A 1 124 ? 33.781 -19.843 121.607 1.00 73.76 329 ALA A N 1
ATOM 731 C CA . ALA A 1 124 ? 33.969 -20.226 123.002 1.00 70.87 329 ALA A CA 1
ATOM 732 C C . ALA A 1 124 ? 33.174 -19.316 123.930 1.00 70.02 329 ALA A C 1
ATOM 733 O O . ALA A 1 124 ? 32.585 -19.776 124.916 1.00 67.05 329 ALA A O 1
ATOM 735 N N . VAL A 1 125 ? 33.137 -18.021 123.620 1.00 71.84 330 VAL A N 1
ATOM 736 C CA . VAL A 1 125 ? 32.322 -17.092 124.400 1.00 70.92 330 VAL A CA 1
ATOM 737 C C . VAL A 1 125 ? 30.848 -17.456 124.292 1.00 75.14 330 VAL A C 1
ATOM 738 O O . VAL A 1 125 ? 30.111 -17.434 125.285 1.00 77.80 330 VAL A O 1
ATOM 742 N N . ASP A 1 126 ? 30.395 -17.787 123.082 1.00 82.11 331 ASP A N 1
ATOM 743 C CA . ASP A 1 126 ? 28.979 -18.075 122.873 1.00 89.79 331 ASP A CA 1
ATOM 744 C C . ASP A 1 126 ? 28.566 -19.409 123.491 1.00 91.97 331 ASP A C 1
ATOM 745 O O . ASP A 1 126 ? 27.397 -19.586 123.852 1.00 91.25 331 ASP A O 1
ATOM 750 N N . GLN A 1 127 ? 29.502 -20.349 123.627 1.00 92.15 332 GLN A N 1
ATOM 751 C CA . GLN A 1 127 ? 29.216 -21.696 124.112 1.00 93.97 332 GLN A CA 1
ATOM 752 C C . GLN A 1 127 ? 29.243 -21.786 125.632 1.00 86.73 332 GLN A C 1
ATOM 753 O O . GLN A 1 127 ? 28.329 -22.348 126.243 1.00 86.18 332 GLN A O 1
ATOM 759 N N . VAL A 1 128 ? 30.290 -21.261 126.245 1.00 105.60 333 VAL A N 1
ATOM 760 C CA . VAL A 1 128 ? 30.450 -21.334 127.690 1.00 103.99 333 VAL A CA 1
ATOM 761 C C . VAL A 1 128 ? 29.638 -20.222 128.339 1.00 101.06 333 VAL A C 1
ATOM 762 O O . VAL A 1 128 ? 29.499 -19.129 127.781 1.00 98.85 333 VAL A O 1
ATOM 766 N N . ASP A 1 129 ? 29.075 -20.507 129.511 1.00 103.89 334 ASP A N 1
ATOM 767 C CA . ASP A 1 129 ? 28.307 -19.530 130.272 1.00 101.98 334 ASP A CA 1
ATOM 768 C C . ASP A 1 129 ? 29.166 -18.723 131.239 1.00 95.38 334 ASP A C 1
ATOM 769 O O . ASP A 1 129 ? 28.643 -17.835 131.918 1.00 94.06 334 ASP A O 1
ATOM 774 N N . THR A 1 130 ? 30.458 -19.011 131.328 1.00 93.75 335 THR A N 1
ATOM 775 C CA . THR A 1 130 ? 31.370 -18.272 132.188 1.00 90.67 335 THR A CA 1
ATOM 776 C C . THR A 1 130 ? 32.397 -17.527 131.342 1.00 87.00 335 THR A C 1
ATOM 777 O O . THR A 1 130 ? 32.490 -17.715 130.125 1.00 86.85 335 THR A O 1
ATOM 781 N N . LEU A 1 131 ? 33.173 -16.674 132.012 1.00 82.54 336 LEU A N 1
ATOM 782 C CA . LEU A 1 131 ? 34.156 -15.841 131.332 1.00 78.96 336 LEU A CA 1
ATOM 783 C C . LEU A 1 131 ? 35.154 -16.694 130.555 1.00 78.97 336 LEU A C 1
ATOM 784 O O . LEU A 1 131 ? 35.503 -17.809 130.957 1.00 81.08 336 LEU A O 1
ATOM 789 N N . VAL A 1 132 ? 35.616 -16.154 129.427 1.00 77.24 337 VAL A N 1
ATOM 790 C CA . VAL A 1 132 ? 36.485 -16.892 128.517 1.00 78.59 337 VAL A CA 1
ATOM 791 C C . VAL A 1 132 ? 37.747 -16.092 128.216 1.00 80.10 337 VAL A C 1
ATOM 792 O O . VAL A 1 132 ? 38.831 -16.665 128.055 1.00 86.64 337 VAL A O 1
ATOM 796 N N . MET A 1 133 ? 37.630 -14.766 128.151 1.00 80.57 338 MET A N 1
ATOM 797 C CA . MET A 1 133 ? 38.743 -13.931 127.724 1.00 83.87 338 MET A CA 1
ATOM 798 C C . MET A 1 133 ? 38.968 -12.786 128.699 1.00 81.65 338 MET A C 1
ATOM 799 O O . MET A 1 133 ? 38.044 -12.331 129.380 1.00 78.35 338 MET A O 1
ATOM 804 N N . LYS A 1 134 ? 40.214 -12.318 128.737 1.00 84.22 339 LYS A N 1
ATOM 805 C CA . LYS A 1 134 ? 40.575 -11.135 129.508 1.00 85.47 339 LYS A CA 1
ATOM 806 C C . LYS A 1 134 ? 39.971 -9.896 128.856 1.00 83.33 339 LYS A C 1
ATOM 807 O O . LYS A 1 134 ? 40.281 -9.586 127.701 1.00 82.05 339 LYS A O 1
ATOM 813 N N . SER A 1 135 ? 39.112 -9.185 129.593 1.00 88.39 340 SER A N 1
ATOM 814 C CA . SER A 1 135 ? 38.382 -8.067 129.002 1.00 93.34 340 SER A CA 1
ATOM 815 C C . SER A 1 135 ? 39.314 -6.920 128.624 1.00 96.81 340 SER A C 1
ATOM 816 O O . SER A 1 135 ? 39.046 -6.192 127.662 1.00 98.29 340 SER A O 1
ATOM 819 N N . GLU A 1 136 ? 40.409 -6.738 129.368 1.00 97.44 341 GLU A N 1
ATOM 820 C CA . GLU A 1 136 ? 41.382 -5.708 129.015 1.00 98.95 341 GLU A CA 1
ATOM 821 C C . GLU A 1 136 ? 41.995 -5.988 127.648 1.00 93.91 341 GLU A C 1
ATOM 822 O O . GLU A 1 136 ? 42.0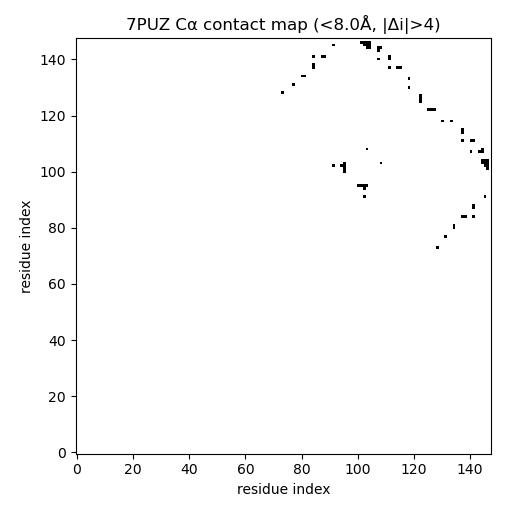16 -5.115 126.768 1.00 96.81 341 GLU A O 1
ATOM 828 N N . VAL A 1 137 ? 42.497 -7.211 127.455 1.00 87.43 342 VAL A N 1
ATOM 829 C CA . VAL A 1 137 ? 43.074 -7.602 126.173 1.00 81.36 342 VAL A CA 1
ATOM 830 C C . VAL A 1 137 ? 42.026 -7.525 125.070 1.00 76.91 342 VAL A C 1
ATOM 831 O O . VAL A 1 137 ? 42.326 -7.124 123.940 1.00 76.53 342 VAL A O 1
ATOM 835 N N . LEU A 1 138 ? 40.780 -7.896 125.380 1.00 73.09 343 LEU A N 1
ATOM 836 C CA . LEU A 1 138 ? 39.727 -7.868 124.366 1.00 68.49 343 LEU A CA 1
ATOM 837 C C . LEU A 1 138 ? 39.446 -6.445 123.900 1.00 67.13 343 LEU A C 1
ATOM 838 O O . LEU A 1 138 ? 39.331 -6.185 122.697 1.00 66.74 343 LEU A O 1
ATOM 843 N N . SER A 1 139 ? 39.326 -5.510 124.847 1.00 70.81 344 SER A N 1
ATOM 844 C CA . SER A 1 139 ? 39.092 -4.114 124.495 1.00 73.21 344 SER A CA 1
ATOM 845 C C . SER A 1 139 ? 40.270 -3.535 123.720 1.00 75.77 344 SER A C 1
ATOM 846 O O . SER A 1 139 ? 40.083 -2.789 122.751 1.00 76.00 344 SER A O 1
ATOM 849 N N . GLN A 1 140 ? 41.496 -3.872 124.133 1.00 79.05 345 GLN A N 1
ATOM 850 C CA . GLN A 1 140 ? 42.670 -3.378 123.419 1.00 81.30 345 GLN A CA 1
ATOM 851 C C . GLN A 1 140 ? 42.704 -3.897 121.985 1.00 76.43 345 GLN A C 1
ATOM 852 O O . GLN A 1 140 ? 42.934 -3.129 121.042 1.00 79.76 345 GLN A O 1
ATOM 858 N N . LEU A 1 141 ? 42.465 -5.199 121.803 1.00 74.12 346 LEU A N 1
ATOM 859 C CA . LEU A 1 141 ? 42.435 -5.790 120.469 1.00 69.58 346 LEU A CA 1
ATOM 860 C C . LEU A 1 141 ? 41.316 -5.202 119.615 1.00 66.69 346 LEU A C 1
ATOM 861 O O . LEU A 1 141 ? 41.515 -4.952 118.420 1.00 65.93 346 LEU A O 1
ATOM 866 N N . SER A 1 142 ? 40.144 -4.960 120.210 1.00 63.17 347 SER A N 1
ATOM 867 C CA . SER A 1 142 ? 39.032 -4.368 119.472 1.00 59.23 347 SER A CA 1
ATOM 868 C C . SER A 1 142 ? 39.386 -2.966 118.982 1.00 59.39 347 SER A C 1
ATOM 869 O O . SER A 1 142 ? 39.201 -2.636 117.800 1.00 59.08 347 SER A O 1
ATOM 872 N N . LEU A 1 143 ? 39.902 -2.122 119.882 1.00 57.92 348 LEU A N 1
ATOM 873 C CA . LEU A 1 143 ? 40.273 -0.767 119.483 1.00 58.99 348 LEU A CA 1
ATOM 874 C C . LEU A 1 143 ? 41.396 -0.779 118.451 1.00 60.52 348 LEU A C 1
ATOM 875 O O . LEU A 1 143 ? 41.436 0.075 117.557 1.00 65.37 348 LEU A O 1
ATOM 880 N N . LEU A 1 144 ? 42.320 -1.737 118.557 1.00 61.51 349 LEU A N 1
ATOM 881 C CA . LEU A 1 144 ? 43.380 -1.838 117.560 1.00 62.78 349 LEU A CA 1
ATOM 882 C C . LEU A 1 144 ? 42.812 -2.208 116.198 1.00 64.35 349 LEU A C 1
ATOM 883 O O . LEU A 1 144 ? 43.218 -1.647 115.174 1.00 65.95 349 LEU A O 1
ATOM 888 N N . THR A 1 145 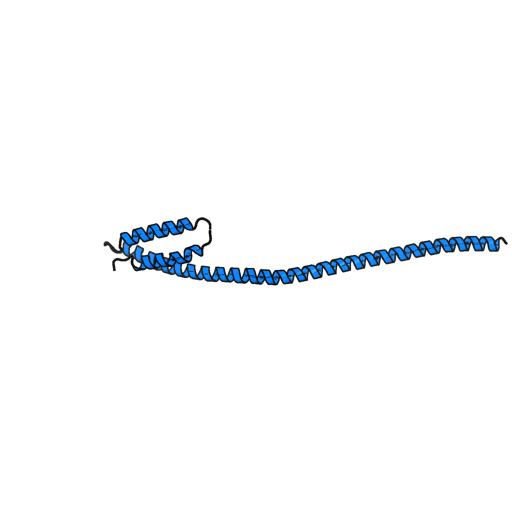? 41.869 -3.151 116.167 1.00 63.08 350 THR A N 1
ATOM 889 C CA . THR A 1 145 ? 41.215 -3.487 114.909 1.00 62.44 350 THR A CA 1
ATOM 890 C C . THR A 1 145 ? 40.526 -2.270 114.313 1.00 63.71 350 THR A C 1
ATOM 891 O O . THR A 1 145 ? 40.571 -2.052 113.097 1.00 63.96 350 THR A O 1
ATOM 895 N N . THR A 1 146 ? 39.887 -1.462 115.157 1.00 63.33 351 THR A N 1
ATOM 896 C CA . THR A 1 146 ? 39.213 -0.266 114.656 1.00 63.65 351 THR A CA 1
ATOM 897 C C . THR A 1 146 ? 40.213 0.723 114.065 1.00 65.36 351 THR A C 1
ATOM 898 O O . THR A 1 146 ? 40.022 1.227 112.948 1.00 65.31 351 THR A O 1
ATOM 902 N N . LEU A 1 147 ? 41.281 1.019 114.811 1.00 67.16 352 LEU A N 1
ATOM 903 C CA . LEU A 1 147 ? 42.350 1.879 114.310 1.00 70.47 352 LEU A CA 1
ATOM 904 C C . LEU A 1 147 ? 42.863 1.393 112.960 1.00 72.38 352 LEU A C 1
ATOM 905 O O . LEU A 1 147 ? 43.030 2.182 112.021 1.00 74.89 352 LEU A O 1
ATOM 910 N N . LEU A 1 148 ? 43.105 0.084 112.846 1.00 72.24 353 LEU A N 1
ATOM 911 C CA . LEU A 1 148 ? 43.659 -0.470 111.614 1.00 73.47 353 LEU A CA 1
ATOM 912 C C . LEU A 1 148 ? 42.675 -0.344 110.457 1.00 75.00 353 LEU A C 1
ATOM 913 O O . LEU A 1 148 ? 43.049 0.074 109.356 1.00 76.15 353 LEU A O 1
ATOM 918 N N . LYS A 1 149 ? 41.411 -0.702 110.686 1.00 72.00 354 LYS A N 1
ATOM 919 C CA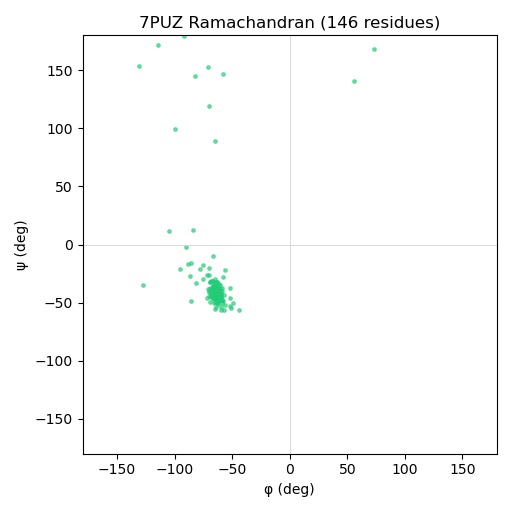 . LYS A 1 149 ? 40.409 -0.589 109.632 1.00 73.02 354 LYS A CA 1
ATOM 920 C C . LYS A 1 149 ? 40.236 0.852 109.174 1.00 78.16 354 LYS A C 1
ATOM 921 O O . LYS A 1 149 ? 39.982 1.100 107.989 1.00 80.13 354 LYS A O 1
ATOM 927 N N . ASN A 1 150 ? 40.383 1.815 110.085 1.00 81.39 355 ASN A N 1
ATOM 928 C CA . ASN A 1 150 ? 40.196 3.212 109.713 1.00 85.61 355 ASN A CA 1
ATOM 929 C C . ASN A 1 150 ? 41.450 3.854 109.134 1.00 88.55 355 ASN A C 1
ATOM 930 O O . ASN A 1 150 ? 41.353 4.919 108.513 1.00 92.78 355 ASN A O 1
ATOM 935 N N . LYS A 1 151 ? 42.622 3.247 109.321 1.00 88.68 356 LYS A N 1
ATOM 936 C CA . LYS A 1 151 ? 43.791 3.690 108.569 1.00 92.25 356 LYS A CA 1
ATOM 937 C C . LYS A 1 151 ? 43.749 3.216 107.123 1.00 98.52 356 LYS A C 1
ATOM 938 O O . LYS A 1 151 ? 44.465 3.770 106.280 1.00 101.03 356 LYS A O 1
ATOM 944 N N . LEU A 1 152 ? 42.927 2.210 106.822 1.00 103.59 357 LEU A N 1
ATOM 945 C CA . LEU A 1 152 ? 42.850 1.614 105.495 1.00 109.34 357 LEU A CA 1
ATOM 946 C C . LEU A 1 152 ? 41.931 2.366 104.553 1.00 114.91 357 LEU A C 1
ATOM 947 O O . LEU A 1 152 ? 41.581 1.827 103.499 1.00 119.56 357 LEU A O 1
ATOM 952 N N . HIS A 1 153 ? 41.513 3.572 104.908 1.00 134.00 358 HIS A N 1
ATOM 953 C CA . HIS A 1 153 ? 40.710 4.409 104.028 1.00 135.68 358 HIS A CA 1
ATOM 954 C C . HIS A 1 153 ? 41.643 5.423 103.379 1.00 140.63 358 HIS A C 1
ATOM 955 O O . HIS A 1 153 ? 41.998 6.432 103.996 1.00 141.72 358 HIS A O 1
ATOM 962 N N . ALA A 1 154 ? 42.044 5.137 102.141 1.00 141.74 359 ALA A N 1
ATOM 963 C CA . ALA A 1 154 ? 43.092 5.873 101.439 1.00 145.99 359 ALA A CA 1
ATOM 964 C C . ALA A 1 154 ? 44.389 5.875 102.244 1.00 143.60 359 ALA A C 1
ATOM 965 O O . ALA A 1 154 ? 44.988 4.825 102.482 1.00 140.40 359 ALA A O 1
ATOM 967 N N . GLU A 1 157 ? 47.318 5.576 100.892 1.00 163.54 362 GLU A N 1
ATOM 968 C CA . GLU A 1 157 ? 48.379 4.664 101.307 1.00 161.96 362 GLU A CA 1
ATOM 969 C C . GLU A 1 157 ? 48.031 3.228 100.921 1.00 160.50 362 GLU A C 1
ATOM 970 O O . GLU A 1 157 ? 46.893 2.935 100.557 1.00 160.77 362 GLU A O 1
ATOM 972 N N . SER A 1 158 ? 49.014 2.335 101.015 1.00 160.04 363 SER A N 1
ATOM 973 C CA . SER A 1 158 ? 48.883 0.986 100.492 1.00 158.11 363 SER A CA 1
ATOM 974 C C . SER A 1 158 ? 48.368 0.020 101.559 1.00 147.86 363 SER A C 1
ATOM 975 O O . SER A 1 158 ? 48.121 0.386 102.712 1.00 146.87 363 SER A O 1
ATOM 978 N N . SER A 1 159 ? 48.203 -1.241 101.156 1.00 144.96 364 SER A N 1
ATOM 979 C CA . SER A 1 159 ? 47.811 -2.307 102.067 1.00 138.22 364 SER A CA 1
ATOM 980 C C . SER A 1 159 ? 49.003 -2.981 102.730 1.00 136.00 364 SER A C 1
ATOM 981 O O . SER A 1 159 ? 48.826 -3.670 103.741 1.00 131.05 364 SER A O 1
ATOM 984 N N . VAL A 1 160 ? 50.207 -2.798 102.180 1.00 137.32 365 VAL A N 1
ATOM 985 C CA . VAL A 1 160 ? 51.404 -3.402 102.752 1.00 134.89 365 VAL A CA 1
ATOM 986 C C . VAL A 1 160 ? 51.896 -2.632 103.971 1.00 128.32 365 VAL A C 1
ATOM 987 O O . VAL A 1 160 ? 52.614 -3.198 104.805 1.00 124.27 365 VAL A O 1
ATOM 991 N N . LYS A 1 161 ? 51.505 -1.364 104.115 1.00 125.74 366 LYS A N 1
ATOM 992 C CA . LYS A 1 161 ? 51.819 -0.609 105.323 1.00 122.43 366 LYS A CA 1
ATOM 993 C C . LYS A 1 161 ? 51.095 -1.153 106.549 1.00 113.74 366 LYS A C 1
ATOM 994 O O . LYS A 1 161 ? 51.403 -0.737 107.671 1.00 112.21 366 LYS A O 1
ATOM 1000 N N . ILE A 1 162 ? 50.150 -2.072 106.357 1.00 112.83 367 ILE A N 1
ATOM 1001 C CA . ILE A 1 162 ? 49.419 -2.670 107.465 1.00 107.25 367 ILE A CA 1
ATOM 1002 C C . ILE A 1 162 ? 50.032 -3.993 107.917 1.00 109.03 367 ILE A C 1
ATOM 1003 O O . ILE A 1 162 ? 49.828 -4.395 109.073 1.00 107.26 367 ILE A O 1
ATOM 1008 N N . ASP A 1 163 ? 50.819 -4.649 107.055 1.00 114.00 368 ASP A N 1
ATOM 1009 C CA . ASP A 1 163 ? 51.305 -6.003 107.324 1.00 116.06 368 ASP A CA 1
ATOM 1010 C C . ASP A 1 163 ? 51.980 -6.122 108.685 1.00 116.30 368 ASP A C 1
ATOM 1011 O O . ASP A 1 163 ? 51.850 -7.149 109.364 1.00 114.67 368 ASP A O 1
ATOM 1016 N N . SER A 1 164 ? 52.718 -5.090 109.095 1.00 118.47 369 SER A N 1
ATOM 1017 C CA . SER A 1 164 ? 53.437 -5.165 110.361 1.00 119.43 369 SER A CA 1
ATOM 1018 C C . SER A 1 164 ? 52.476 -5.271 111.539 1.00 112.63 369 SER A C 1
ATOM 1019 O O . SER A 1 164 ? 52.727 -6.023 112.488 1.00 114.43 369 SER A O 1
ATOM 1022 N N . GLU A 1 165 ? 51.362 -4.535 111.488 1.00 107.19 370 GLU A N 1
ATOM 1023 C CA . GLU A 1 165 ? 50.403 -4.558 112.588 1.00 101.13 370 GLU A CA 1
ATOM 1024 C C . GLU A 1 165 ? 49.759 -5.929 112.753 1.00 97.25 370 GLU A C 1
ATOM 1025 O O . GLU A 1 165 ? 49.393 -6.307 113.874 1.00 95.36 370 GLU A O 1
ATOM 1031 N N . LEU A 1 166 ? 49.630 -6.692 111.659 1.00 95.62 371 LEU A N 1
ATOM 1032 C CA . LEU A 1 166 ? 49.056 -8.033 111.729 1.00 91.77 371 LEU A CA 1
ATOM 1033 C C . LEU A 1 166 ? 49.791 -8.934 112.714 1.00 89.53 371 LEU A C 1
ATOM 1034 O O . LEU A 1 166 ? 49.221 -9.934 113.165 1.00 88.55 371 LEU A O 1
ATOM 1039 N N . ALA A 1 167 ? 51.044 -8.617 113.043 1.00 91.65 372 ALA A N 1
ATOM 1040 C CA . ALA A 1 167 ? 51.734 -9.339 114.107 1.00 92.45 372 ALA A CA 1
ATOM 1041 C C . ALA A 1 167 ? 51.062 -9.094 115.453 1.00 89.72 372 ALA A C 1
ATOM 1042 O O . ALA A 1 167 ? 50.644 -10.043 116.128 1.00 88.57 372 ALA A O 1
ATOM 1044 N N . ARG A 1 168 ? 50.928 -7.820 115.842 1.00 87.33 373 ARG A N 1
ATOM 1045 C CA . ARG A 1 168 ? 50.337 -7.477 117.135 1.00 86.32 373 ARG A CA 1
ATOM 1046 C C . ARG A 1 168 ? 48.986 -8.156 117.325 1.00 78.42 373 ARG A C 1
ATOM 1047 O O . ARG A 1 168 ? 48.760 -8.835 118.335 1.00 80.48 373 ARG A O 1
ATOM 1049 N N . LEU A 1 169 ? 48.079 -7.988 116.355 1.00 74.81 374 LEU A N 1
ATOM 1050 C CA . LEU A 1 169 ? 46.798 -8.691 116.382 1.00 71.62 374 LEU A CA 1
ATOM 1051 C C . LEU A 1 169 ? 46.982 -10.155 116.759 1.00 75.50 374 LEU A C 1
ATOM 1052 O O . LEU A 1 169 ? 46.409 -10.630 117.747 1.00 76.18 374 LEU A O 1
ATOM 1057 N N . LYS A 1 170 ? 47.820 -10.870 116.000 1.00 79.98 375 LYS A N 1
ATOM 1058 C CA . LYS A 1 170 ? 48.099 -12.271 116.305 1.00 82.79 375 LYS A CA 1
ATOM 1059 C C . LYS A 1 170 ? 48.495 -12.437 117.764 1.00 86.00 375 LYS A C 1
ATOM 1060 O O . LYS A 1 170 ? 47.870 -13.208 118.506 1.00 85.71 375 LYS A O 1
ATOM 1062 N N . THR A 1 171 ? 49.508 -11.684 118.201 1.00 88.00 376 THR A N 1
ATOM 1063 C CA . THR A 1 171 ? 49.930 -11.730 119.597 1.00 90.15 376 THR A CA 1
ATOM 1064 C C . THR A 1 171 ? 48.737 -11.583 120.531 1.00 86.69 376 THR A C 1
ATOM 1065 O O . THR A 1 171 ? 48.529 -12.408 121.431 1.00 86.96 376 THR A O 1
ATOM 1069 N N . LEU A 1 172 ? 47.905 -10.563 120.295 1.00 82.05 377 LEU A N 1
ATOM 1070 C CA . LEU A 1 172 ? 46.790 -10.311 121.199 1.00 77.90 377 LEU A CA 1
ATOM 1071 C C . LEU A 1 172 ? 45.741 -11.409 121.120 1.00 76.38 377 LEU A C 1
ATOM 1072 O O . LEU A 1 172 ? 45.088 -11.711 122.126 1.00 76.79 377 LEU A O 1
ATOM 1077 N N . CYS A 1 173 ? 45.572 -12.028 119.950 1.00 75.76 378 CYS A N 1
ATOM 1078 C CA . CYS A 1 173 ? 44.649 -13.151 119.874 1.00 76.44 378 CYS A CA 1
ATOM 1079 C C . CYS A 1 173 ? 45.185 -14.372 120.606 1.00 82.19 378 CYS A C 1
ATOM 1080 O O . CYS A 1 173 ? 44.402 -15.252 120.976 1.00 82.67 378 CYS A O 1
ATOM 1083 N N . ASP A 1 174 ? 46.497 -14.436 120.841 1.00 86.48 379 ASP A N 1
ATOM 1084 C CA . ASP A 1 174 ? 47.071 -15.593 121.513 1.00 91.46 379 ASP A CA 1
ATOM 1085 C C . ASP A 1 174 ? 47.023 -15.456 123.029 1.00 92.11 379 ASP A C 1
ATOM 1086 O O . ASP A 1 174 ? 46.979 -16.469 123.735 1.00 99.51 379 ASP A O 1
ATOM 1091 N N . ILE A 1 175 ? 47.028 -14.229 123.545 1.00 87.50 380 ILE A N 1
ATOM 1092 C CA . ILE A 1 175 ? 46.933 -13.992 124.978 1.00 86.89 380 ILE A CA 1
ATOM 1093 C C . ILE A 1 175 ? 45.547 -13.502 125.376 1.00 79.93 380 ILE A C 1
ATOM 1094 O O . ILE A 1 175 ? 45.351 -13.063 126.514 1.00 80.50 380 ILE A O 1
ATOM 1099 N N . LEU A 1 176 ? 44.577 -13.577 124.470 1.00 73.14 381 LEU A N 1
ATOM 1100 C CA . LEU A 1 176 ? 43.214 -13.134 124.739 1.00 67.14 381 LEU A CA 1
ATOM 1101 C C . LEU A 1 176 ? 42.471 -14.071 125.694 1.00 67.88 381 LEU A C 1
ATOM 1102 O O . LEU A 1 176 ? 41.823 -13.584 126.626 1.00 66.71 381 LEU A O 1
ATOM 1107 N N . PRO A 1 177 ? 42.517 -15.396 125.507 1.00 70.15 382 PRO A N 1
ATOM 1108 C CA . PRO A 1 177 ? 41.762 -16.269 126.418 1.00 71.75 382 PRO A CA 1
ATOM 1109 C C . PRO A 1 177 ? 42.374 -16.319 127.806 1.00 78.96 382 PRO A C 1
ATOM 1110 O O . PRO A 1 177 ? 43.580 -16.131 127.991 1.00 81.57 382 PRO A O 1
ATOM 1114 N N . LEU A 1 178 ? 41.515 -16.585 128.793 1.00 81.73 383 LEU A N 1
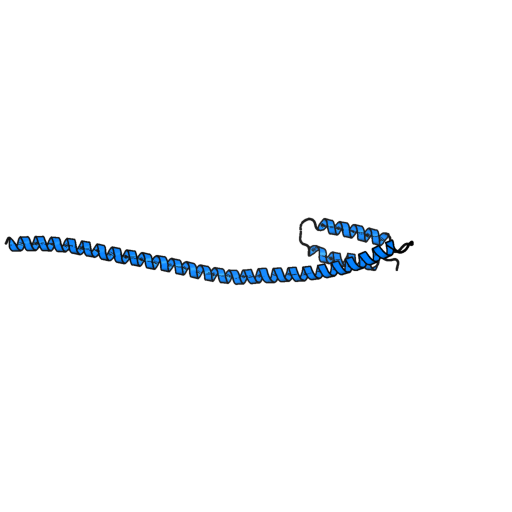ATOM 1115 C CA . LEU A 1 178 ? 41.948 -16.702 130.179 1.00 90.76 383 LEU A CA 1
ATOM 1116 C C . LEU A 1 178 ? 42.882 -17.891 130.363 1.00 102.06 383 LEU A C 1
ATOM 1117 O O . LEU A 1 178 ? 42.436 -19.002 130.667 1.00 109.38 383 LEU A O 1
ATOM 1122 N N . GLU A 1 179 ? 44.179 -17.653 130.190 1.00 113.08 384 GLU A N 1
ATOM 1123 C CA . GLU A 1 179 ? 45.210 -18.678 130.338 1.00 120.69 384 GLU A CA 1
ATOM 1124 C C . GLU A 1 179 ? 46.585 -18.031 130.199 1.00 127.54 384 GLU A C 1
ATOM 1125 O O . GLU A 1 179 ? 47.434 -18.139 131.084 1.00 135.18 384 GLU A O 1
#

Solvent-accessible surface area: 12124 Å² total; per-residue (Å²): 125,80,85,119,72,137,98,82,88,83,73,112,94,135,100,100,122,90,79,58,118,91,60,94,99,91,95,93,52,72,88,125,107,57,78,60,102,136,65,92,102,90,63,85,107,52,109,91,58,102,95,102,53,124,126,54,102,63,129,75,104,109,136,63,28,99,83,63,116,137,89,74,142,43,143,113,30,30,75,76,105,87,118,72,17,74,40,33,68,99,119,24,58,98,33,68,123,127,74,152,99,151,25,29,56,75,131,21,70,77,116,15,65,115,33,66,62,90,13,122,75,112,90,130,103,91,66,58,70,134,23,34,87,52,11,64,40,18,39,77,23,6,105,78,6,38,99,132